Protein AF-A0A094EQ04-F1 (afdb_monomer_lite)

Sequence (114 aa):
RHQSPIIPVRCGPEAETFYVHRDILTKSEFFKNALNGRFREADEQAVDLPEEDAALFSFVVAYLYEEKFSPIKPAADALVVEPPKGKGREGEEDNEESESGSGSEIGNSSSDDS

pLDDT: mean 76.17, std 18.35, range [35.88, 95.94]

Radius of gyration: 26.03 Å; chains: 1; bounding box: 58×51×67 Å

Structure (mmCIF, N/CA/C/O backbone):
data_AF-A0A094EQ04-F1
#
_entry.id   AF-A0A094EQ04-F1
#
loop_
_atom_site.group_PDB
_atom_site.id
_atom_site.type_symbol
_atom_site.label_atom_id
_atom_site.label_alt_id
_atom_site.label_comp_id
_atom_site.label_asym_id
_atom_site.label_entity_id
_atom_site.label_seq_id
_atom_site.pdbx_PDB_ins_code
_atom_site.Cartn_x
_atom_site.Cartn_y
_atom_site.Cartn_z
_atom_site.occupancy
_atom_site.B_iso_or_equiv
_atom_site.auth_seq_id
_atom_site.auth_comp_id
_atom_site.auth_asym_id
_atom_site.auth_atom_id
_atom_site.pdbx_PDB_model_num
ATOM 1 N N . ARG A 1 1 ? -4.685 -18.679 1.207 1.00 63.25 1 ARG A N 1
ATOM 2 C CA . ARG A 1 1 ? -5.759 -17.741 0.795 1.00 63.25 1 ARG A CA 1
ATOM 3 C C . ARG A 1 1 ? -5.913 -16.723 1.912 1.00 63.25 1 ARG A C 1
ATOM 5 O O . ARG A 1 1 ? -6.196 -17.143 3.024 1.00 63.25 1 ARG A O 1
ATOM 12 N N . HIS A 1 2 ? -5.667 -15.445 1.649 1.00 76.00 2 HIS A N 1
ATOM 13 C CA . HIS A 1 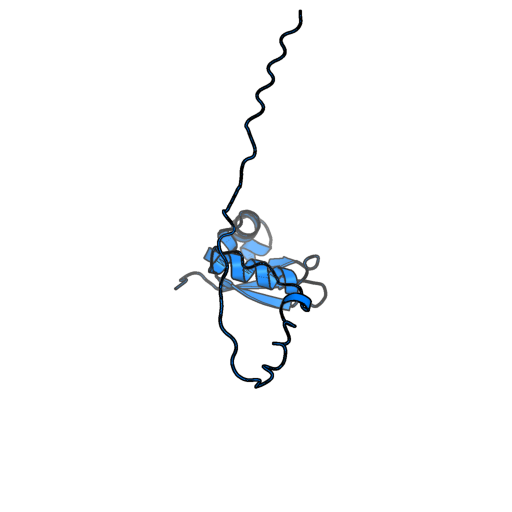2 ? -5.820 -14.399 2.664 1.00 76.00 2 HIS A CA 1
ATOM 14 C C . HIS A 1 2 ? -7.307 -14.063 2.837 1.00 76.00 2 HIS A C 1
ATOM 16 O O . HIS A 1 2 ? -8.079 -14.169 1.881 1.00 76.00 2 HIS A O 1
ATOM 22 N N . GLN A 1 3 ? -7.718 -13.754 4.066 1.00 80.31 3 GLN A N 1
ATOM 23 C CA . GLN A 1 3 ? -9.100 -13.391 4.416 1.00 80.31 3 GLN A CA 1
ATOM 24 C C . GLN A 1 3 ? -9.205 -11.950 4.945 1.00 80.31 3 GLN A C 1
ATOM 26 O O . GLN A 1 3 ? -10.268 -11.538 5.398 1.00 80.31 3 GLN A O 1
ATOM 31 N N . SER A 1 4 ? -8.120 -11.179 4.865 1.00 89.94 4 SER A N 1
ATOM 32 C CA . SER A 1 4 ? -8.075 -9.771 5.259 1.00 89.94 4 SER A CA 1
ATOM 33 C C . SER A 1 4 ? -8.678 -8.842 4.205 1.00 89.94 4 SER A C 1
ATOM 35 O O . SER A 1 4 ? -8.677 -9.177 3.017 1.00 89.94 4 SER A O 1
ATOM 37 N N . PRO A 1 5 ? -9.125 -7.640 4.613 1.00 92.00 5 PRO A N 1
ATOM 38 C CA . PRO A 1 5 ? -9.449 -6.576 3.672 1.00 92.00 5 PRO A CA 1
ATOM 39 C C . PRO A 1 5 ? -8.219 -6.198 2.839 1.00 92.00 5 PRO A C 1
ATOM 41 O O . PRO A 1 5 ? -7.078 -6.313 3.292 1.00 92.00 5 PRO A O 1
ATOM 44 N N . ILE A 1 6 ? -8.467 -5.754 1.611 1.00 93.88 6 ILE A N 1
ATOM 45 C CA . ILE A 1 6 ? -7.436 -5.247 0.708 1.00 93.88 6 ILE A CA 1
ATOM 46 C C . ILE A 1 6 ? -7.231 -3.763 1.007 1.00 93.88 6 ILE A C 1
ATOM 48 O O . ILE A 1 6 ? -8.191 -2.998 1.025 1.00 93.88 6 ILE A O 1
ATOM 52 N N . ILE A 1 7 ? -5.978 -3.382 1.226 1.00 94.69 7 ILE A N 1
ATOM 53 C CA . ILE A 1 7 ? -5.529 -2.025 1.512 1.00 94.69 7 ILE A CA 1
ATOM 54 C C . ILE A 1 7 ? -4.833 -1.482 0.257 1.00 94.69 7 ILE A C 1
ATOM 56 O O . ILE A 1 7 ? -3.917 -2.142 -0.250 1.00 94.69 7 ILE A O 1
ATOM 60 N N . PRO A 1 8 ? -5.249 -0.318 -0.269 1.00 95.69 8 PRO A N 1
ATOM 61 C CA . PRO A 1 8 ? -4.520 0.377 -1.316 1.00 95.69 8 PRO A CA 1
ATOM 62 C C . PRO A 1 8 ? -3.264 1.045 -0.741 1.00 95.69 8 PRO A C 1
ATOM 64 O O . PRO A 1 8 ? -3.328 1.785 0.243 1.00 95.69 8 PRO A O 1
ATOM 67 N N . VAL A 1 9 ? -2.126 0.801 -1.385 1.00 95.19 9 VAL A N 1
ATOM 68 C CA . VAL A 1 9 ? -0.845 1.455 -1.096 1.00 95.19 9 VAL A CA 1
ATOM 69 C C . VAL A 1 9 ? -0.420 2.237 -2.333 1.00 95.19 9 VAL A C 1
ATOM 71 O O . VAL A 1 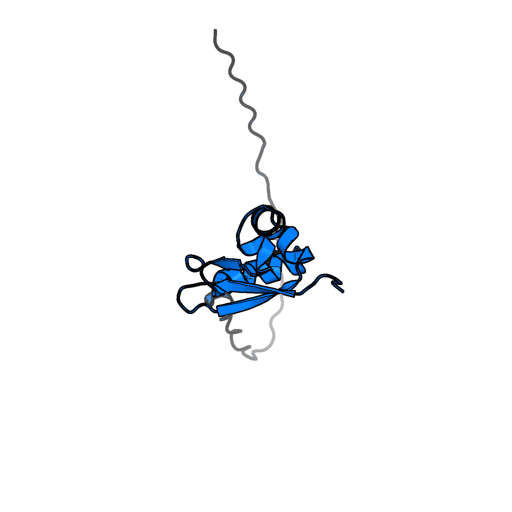9 ? -0.254 1.640 -3.392 1.00 95.19 9 VAL A O 1
ATOM 74 N N . ARG A 1 10 ? -0.289 3.559 -2.223 1.00 95.69 10 ARG A N 1
ATOM 75 C CA . ARG A 1 10 ? 0.120 4.445 -3.323 1.00 95.69 10 ARG A CA 1
ATOM 76 C C . ARG A 1 10 ? 1.617 4.716 -3.214 1.00 95.69 10 ARG A C 1
ATOM 78 O O . ARG A 1 10 ? 2.041 5.284 -2.213 1.00 95.69 10 ARG A O 1
ATOM 85 N N . CYS A 1 11 ? 2.401 4.318 -4.210 1.00 95.94 11 CYS A N 1
ATOM 86 C CA . CYS A 1 11 ? 3.861 4.430 -4.193 1.00 95.94 11 CYS A CA 1
ATOM 87 C C . CYS A 1 11 ? 4.390 5.360 -5.285 1.00 95.94 11 CYS A C 1
ATOM 89 O O . CYS A 1 11 ? 3.898 5.367 -6.416 1.00 95.94 11 CYS A O 1
ATOM 91 N N . GLY A 1 12 ? 5.440 6.099 -4.939 1.00 91.88 12 GLY A N 1
ATOM 92 C CA . GLY A 1 12 ? 6.204 6.935 -5.852 1.00 91.88 12 GLY A CA 1
ATOM 93 C C . GLY A 1 12 ? 5.510 8.228 -6.278 1.00 91.88 12 GLY A C 1
ATOM 94 O O . GLY A 1 12 ? 4.354 8.486 -5.927 1.00 91.88 12 GLY A O 1
ATOM 95 N N . PRO A 1 13 ? 6.210 9.056 -7.075 1.00 88.06 13 PRO A N 1
ATOM 96 C CA . PRO A 1 13 ? 5.692 10.339 -7.547 1.00 88.06 13 PRO A CA 1
ATOM 97 C C . PRO A 1 13 ? 4.495 10.186 -8.497 1.00 88.06 13 PRO A C 1
ATOM 99 O O . PRO A 1 13 ? 3.662 11.085 -8.580 1.00 88.06 13 PRO A O 1
ATOM 102 N N . GLU A 1 14 ? 4.390 9.050 -9.192 1.00 88.88 14 GLU A N 1
ATOM 103 C CA . GLU A 1 14 ? 3.260 8.724 -10.075 1.00 88.88 14 GLU A CA 1
ATOM 104 C C . GLU A 1 14 ? 2.060 8.123 -9.319 1.00 88.88 14 GLU A C 1
ATOM 106 O O . GLU A 1 14 ? 1.008 7.900 -9.918 1.00 88.88 14 GLU A O 1
ATOM 111 N N . ALA A 1 15 ? 2.191 7.903 -8.003 1.00 88.81 15 ALA A N 1
ATOM 112 C CA . ALA A 1 15 ? 1.167 7.331 -7.129 1.00 88.81 15 ALA A CA 1
ATOM 113 C C . ALA A 1 15 ? 0.599 5.993 -7.643 1.00 88.81 15 ALA A C 1
ATOM 115 O O . ALA A 1 15 ? -0.617 5.759 -7.628 1.00 88.81 15 ALA A O 1
ATOM 116 N N . GLU A 1 16 ? 1.483 5.091 -8.080 1.00 94.31 16 GLU A N 1
ATOM 117 C CA . GLU A 1 16 ? 1.088 3.754 -8.516 1.00 94.31 16 GLU A CA 1
ATOM 118 C C . GLU A 1 16 ? 0.435 3.002 -7.350 1.00 94.31 16 GLU A C 1
ATOM 120 O O . GLU A 1 16 ? 0.965 2.961 -6.239 1.00 94.31 16 GLU A O 1
ATOM 125 N N . THR A 1 17 ? -0.756 2.445 -7.580 1.00 94.69 17 THR A N 1
ATOM 126 C CA . THR A 1 17 ? -1.570 1.858 -6.509 1.00 94.69 17 THR A CA 1
ATOM 127 C C . THR A 1 17 ? -1.457 0.339 -6.483 1.00 94.69 17 THR A C 1
ATOM 129 O O . THR A 1 17 ? -1.901 -0.350 -7.401 1.00 94.69 17 THR A O 1
ATOM 132 N N . PHE A 1 18 ? -0.962 -0.187 -5.367 1.00 94.69 18 PHE A N 1
ATOM 133 C CA . PHE A 1 18 ? -0.866 -1.609 -5.075 1.00 94.69 18 PHE A CA 1
ATOM 134 C C . PHE A 1 18 ? -2.001 -2.040 -4.149 1.00 94.69 18 PHE A C 1
ATOM 136 O O . PHE A 1 18 ? -2.191 -1.489 -3.067 1.00 94.69 18 PHE A O 1
ATOM 143 N N . TYR A 1 19 ? -2.744 -3.065 -4.556 1.00 95.00 19 TYR A N 1
ATOM 144 C CA . TYR A 1 19 ? -3.841 -3.632 -3.775 1.00 95.00 19 TYR A CA 1
ATOM 145 C C . TYR A 1 19 ? -3.353 -4.860 -3.007 1.00 95.00 19 TYR A C 1
ATOM 147 O O . TYR A 1 19 ? -3.215 -5.947 -3.572 1.00 95.00 19 TYR A O 1
ATOM 155 N N . VAL A 1 20 ? -3.080 -4.697 -1.711 1.00 93.75 20 VAL A N 1
ATOM 156 C CA . VAL A 1 20 ? -2.436 -5.734 -0.890 1.00 93.75 20 VAL A CA 1
ATOM 157 C C . VAL A 1 20 ? -3.327 -6.125 0.285 1.00 93.75 20 VAL A C 1
ATOM 159 O O . VAL A 1 20 ? -3.979 -5.284 0.891 1.00 93.75 20 VAL A O 1
ATOM 162 N N . HIS A 1 21 ? -3.371 -7.411 0.634 1.00 94.62 21 HIS A N 1
ATOM 163 C CA . HIS A 1 21 ? -4.121 -7.866 1.805 1.00 94.62 21 HIS A CA 1
ATOM 164 C C . HIS A 1 21 ? -3.522 -7.291 3.093 1.00 94.62 21 HIS A C 1
ATOM 166 O O . HIS A 1 21 ? -2.309 -7.358 3.304 1.00 94.62 21 HIS A O 1
ATOM 172 N N . ARG A 1 22 ? -4.374 -6.789 3.992 1.00 92.12 22 ARG A N 1
ATOM 173 C CA . ARG A 1 22 ? -3.948 -6.187 5.260 1.00 92.12 22 ARG A CA 1
ATOM 174 C C . ARG A 1 22 ? -3.033 -7.107 6.065 1.00 92.12 22 ARG A C 1
ATOM 176 O O . ARG A 1 22 ? -2.008 -6.639 6.542 1.00 92.12 22 ARG A O 1
ATOM 183 N N . ASP A 1 23 ? -3.344 -8.402 6.162 1.00 92.56 23 ASP A N 1
ATOM 184 C CA . ASP A 1 23 ? -2.525 -9.327 6.964 1.00 92.56 23 ASP A CA 1
ATOM 185 C C . ASP A 1 23 ? -1.102 -9.468 6.408 1.00 92.56 23 ASP A C 1
ATOM 187 O O . ASP A 1 23 ? -0.155 -9.657 7.168 1.00 92.56 23 ASP A O 1
ATOM 191 N N . ILE A 1 24 ? -0.946 -9.342 5.085 1.00 92.81 24 ILE A N 1
ATOM 192 C CA . ILE A 1 24 ? 0.351 -9.385 4.406 1.00 92.81 24 ILE A CA 1
ATOM 193 C C . ILE A 1 24 ? 1.157 -8.129 4.707 1.00 92.81 24 ILE A C 1
ATOM 195 O O . ILE A 1 24 ? 2.321 -8.236 5.081 1.00 92.81 24 ILE A O 1
ATOM 199 N N . LEU A 1 25 ? 0.532 -6.952 4.626 1.00 91.94 25 LEU A N 1
ATOM 200 C CA . LEU A 1 25 ? 1.190 -5.698 4.995 1.00 91.94 25 LEU A CA 1
ATOM 201 C C . LEU A 1 25 ? 1.603 -5.703 6.471 1.00 91.94 25 LEU A C 1
ATOM 203 O O . LEU A 1 25 ? 2.734 -5.349 6.791 1.00 91.94 25 LEU A O 1
ATOM 207 N N . THR A 1 26 ? 0.737 -6.184 7.370 1.00 91.56 26 THR A N 1
ATOM 208 C CA . THR A 1 26 ? 1.016 -6.214 8.816 1.00 91.56 26 THR A CA 1
ATOM 209 C C . THR A 1 26 ? 2.138 -7.168 9.232 1.00 91.56 26 THR A C 1
ATOM 211 O O . THR A 1 26 ? 2.539 -7.135 10.393 1.00 91.56 26 THR A O 1
ATOM 214 N N . LYS A 1 27 ? 2.672 -7.994 8.317 1.00 90.56 27 LYS A N 1
ATOM 215 C CA . LYS A 1 27 ? 3.923 -8.733 8.560 1.00 90.56 27 LYS A CA 1
ATOM 216 C C . LYS A 1 27 ? 5.116 -7.791 8.748 1.00 90.56 27 LYS A C 1
ATOM 218 O O . LYS A 1 27 ? 6.078 -8.153 9.415 1.00 90.56 27 LYS A O 1
ATOM 223 N N . SER A 1 28 ? 5.052 -6.591 8.172 1.00 90.88 28 SER A N 1
ATOM 224 C CA . SER A 1 28 ? 5.989 -5.510 8.455 1.00 90.88 28 SER A CA 1
ATOM 225 C C . SER A 1 28 ? 5.475 -4.662 9.615 1.00 90.88 28 SER A C 1
ATOM 227 O O . SER A 1 28 ? 4.332 -4.196 9.612 1.00 90.88 28 SER A O 1
ATOM 229 N N . GLU A 1 29 ? 6.345 -4.405 10.591 1.00 90.94 29 GLU A N 1
ATOM 230 C CA . GLU A 1 29 ? 6.017 -3.552 11.738 1.00 90.94 29 GLU A CA 1
ATOM 231 C C . GLU A 1 29 ? 5.669 -2.115 11.310 1.00 90.94 29 GLU A C 1
ATOM 233 O O . GLU A 1 29 ? 4.843 -1.471 11.955 1.00 90.94 29 GLU A O 1
ATOM 238 N N . PHE A 1 30 ? 6.211 -1.630 10.185 1.00 91.12 30 PHE A N 1
ATOM 239 C CA . PHE A 1 30 ? 5.873 -0.311 9.640 1.00 91.12 30 PHE A CA 1
ATOM 240 C C . PHE A 1 30 ? 4.378 -0.205 9.310 1.00 91.12 30 PHE A C 1
ATOM 242 O O . PHE A 1 30 ? 3.665 0.616 9.888 1.00 91.12 30 PHE A O 1
ATOM 249 N N . PHE A 1 31 ? 3.872 -1.087 8.442 1.00 92.44 31 PHE A N 1
ATOM 250 C CA . PHE A 1 31 ? 2.463 -1.061 8.041 1.00 92.44 31 PHE A CA 1
ATOM 251 C C . PHE A 1 31 ? 1.535 -1.467 9.179 1.00 92.44 31 PHE A C 1
ATOM 253 O O . PHE A 1 31 ? 0.419 -0.967 9.275 1.00 92.44 31 PHE A O 1
ATOM 260 N N . LYS A 1 32 ? 1.987 -2.345 10.077 1.00 91.88 32 LYS A N 1
ATOM 261 C CA . LYS A 1 32 ? 1.232 -2.697 11.280 1.00 91.88 32 LYS A CA 1
ATOM 262 C C . LYS A 1 32 ? 1.010 -1.489 12.185 1.00 91.88 32 LYS A C 1
ATOM 264 O O . LYS A 1 32 ? -0.101 -1.325 12.681 1.00 91.88 32 LYS A O 1
ATOM 269 N N . ASN A 1 33 ? 2.020 -0.641 12.364 1.00 91.06 33 ASN A N 1
ATOM 270 C CA . ASN A 1 33 ? 1.899 0.587 13.147 1.00 91.06 33 ASN A CA 1
ATOM 271 C C . ASN A 1 33 ? 1.110 1.672 12.405 1.00 91.06 33 ASN A C 1
ATOM 273 O O . ASN A 1 33 ? 0.335 2.382 13.040 1.00 91.06 33 ASN A O 1
ATOM 277 N N . ALA A 1 34 ? 1.249 1.770 11.080 1.00 89.94 34 ALA A N 1
ATOM 278 C CA . ALA A 1 34 ? 0.472 2.705 10.267 1.00 89.94 34 ALA A CA 1
ATOM 279 C C . ALA A 1 34 ? -1.030 2.364 10.272 1.00 89.94 34 ALA A C 1
ATOM 281 O O . ALA A 1 34 ? -1.856 3.239 10.499 1.00 89.94 34 ALA A O 1
ATOM 282 N N . LEU A 1 35 ? -1.388 1.084 10.103 1.00 89.56 35 LEU A N 1
ATOM 283 C CA . LEU A 1 35 ? -2.778 0.630 9.952 1.00 89.56 35 LEU A CA 1
ATOM 284 C C . LEU A 1 35 ? -3.510 0.352 11.275 1.00 89.56 35 LEU A C 1
ATOM 286 O O . LEU A 1 35 ? -4.735 0.255 11.269 1.00 89.56 35 LEU A O 1
ATOM 290 N N . ASN A 1 36 ? -2.789 0.177 12.389 1.00 87.69 36 ASN A N 1
ATOM 291 C CA . ASN A 1 36 ? -3.376 -0.030 13.727 1.00 87.69 36 ASN A CA 1
ATOM 292 C C . ASN A 1 36 ? -3.100 1.121 14.700 1.00 87.69 36 ASN A C 1
ATOM 294 O O . ASN A 1 36 ? -3.483 1.048 15.869 1.00 87.69 36 ASN A O 1
ATOM 298 N N . GLY A 1 37 ? -2.357 2.130 14.255 1.00 83.38 37 GLY A N 1
ATOM 299 C CA . GLY A 1 37 ? -1.972 3.265 15.075 1.00 83.38 37 GLY A CA 1
ATOM 300 C C . GLY A 1 37 ? -3.083 4.299 15.207 1.00 83.38 37 GLY A C 1
ATOM 301 O O . GLY A 1 37 ? -4.266 4.024 15.045 1.00 83.38 37 GLY A O 1
ATOM 302 N N . ARG A 1 38 ? -2.667 5.528 15.508 1.00 81.31 38 ARG A N 1
ATOM 303 C CA . ARG A 1 38 ? -3.534 6.718 15.545 1.00 81.31 38 ARG A CA 1
ATOM 304 C C . ARG A 1 38 ? -3.234 7.667 14.382 1.00 81.31 38 ARG A C 1
ATOM 306 O O . ARG A 1 38 ? -3.399 8.876 14.515 1.00 81.31 38 ARG A O 1
ATOM 313 N N . PHE A 1 39 ? -2.686 7.122 13.301 1.00 84.38 39 PHE A N 1
ATOM 314 C CA . PHE A 1 39 ? -2.356 7.873 12.097 1.00 84.38 39 PHE A CA 1
ATOM 315 C C . PHE A 1 39 ? -3.540 7.867 11.132 1.00 84.38 39 PHE A C 1
ATOM 317 O O . PHE A 1 39 ? -4.444 7.041 11.260 1.00 84.38 39 PHE A O 1
ATOM 324 N N . ARG A 1 40 ? -3.527 8.785 10.162 1.00 84.75 40 ARG A N 1
ATOM 325 C CA . ARG A 1 40 ? -4.622 8.947 9.197 1.00 84.75 40 ARG A CA 1
ATOM 326 C C . ARG A 1 40 ? -4.855 7.665 8.392 1.00 84.75 40 ARG A C 1
ATOM 328 O O . ARG A 1 40 ? -5.986 7.318 8.086 1.00 84.75 40 ARG A O 1
ATOM 335 N N . GLU A 1 41 ? -3.787 6.925 8.138 1.00 87.56 41 GLU A N 1
ATOM 336 C CA . GLU A 1 41 ? -3.755 5.652 7.428 1.00 87.56 41 GLU A CA 1
ATOM 337 C C . GLU A 1 41 ? -4.561 4.557 8.148 1.00 87.56 41 GLU A C 1
ATOM 339 O O . GLU A 1 41 ? -5.132 3.681 7.496 1.00 87.56 41 GLU A O 1
ATOM 344 N N . ALA A 1 42 ? -4.653 4.610 9.483 1.00 84.56 42 ALA A N 1
ATOM 345 C CA . ALA A 1 42 ? -5.473 3.686 10.263 1.00 84.56 42 ALA A CA 1
ATOM 346 C C . ALA A 1 42 ? -6.972 3.956 10.062 1.00 84.56 42 ALA A C 1
ATOM 348 O O . ALA A 1 42 ? -7.751 3.010 9.957 1.00 84.56 42 ALA A O 1
ATOM 349 N N . ASP A 1 43 ? -7.374 5.221 9.946 1.00 87.50 43 ASP A N 1
ATOM 350 C CA . ASP A 1 43 ? -8.772 5.593 9.710 1.00 87.50 43 ASP A CA 1
ATOM 351 C C . ASP A 1 43 ? -9.165 5.409 8.235 1.00 87.50 43 ASP A C 1
ATOM 353 O O . ASP A 1 43 ? -10.229 4.872 7.928 1.00 87.50 43 ASP A O 1
ATOM 357 N N . GLU A 1 44 ? -8.292 5.816 7.310 1.00 89.38 44 GLU A N 1
ATOM 358 C CA . GLU A 1 44 ? -8.524 5.740 5.863 1.00 89.38 44 GLU A CA 1
ATOM 359 C C . GLU A 1 44 ? -8.354 4.323 5.304 1.00 89.38 44 GLU A C 1
ATOM 361 O O . GLU A 1 44 ? -8.829 4.043 4.203 1.00 89.38 44 GLU A O 1
ATOM 366 N N . GLN A 1 45 ? -7.692 3.426 6.048 1.00 90.69 45 GLN A N 1
ATOM 367 C CA . GLN A 1 45 ? -7.317 2.087 5.582 1.00 90.69 45 GLN A CA 1
ATOM 368 C C . GLN A 1 45 ? -6.618 2.148 4.211 1.00 90.69 45 GLN A C 1
ATOM 370 O O . GLN A 1 45 ? -6.886 1.336 3.329 1.00 90.69 45 GLN A O 1
ATOM 375 N N . ALA A 1 46 ? -5.732 3.131 4.040 1.00 91.88 46 ALA A N 1
ATOM 376 C CA . ALA A 1 46 ? -4.951 3.402 2.837 1.00 91.88 46 ALA A CA 1
ATOM 377 C C . ALA A 1 46 ? -3.578 3.951 3.245 1.00 91.88 46 ALA A C 1
ATOM 379 O O . ALA A 1 46 ? -3.472 4.611 4.277 1.00 91.88 46 ALA A O 1
ATOM 380 N N . VAL A 1 47 ? -2.532 3.678 2.461 1.00 93.25 47 VAL A N 1
ATOM 381 C CA . VAL A 1 47 ? -1.162 4.119 2.778 1.00 93.25 47 VAL A CA 1
ATOM 382 C C . VAL A 1 47 ? -0.550 4.875 1.603 1.00 93.25 47 VAL A C 1
ATOM 384 O O . VAL A 1 47 ? -0.619 4.413 0.466 1.00 93.25 47 VAL A O 1
ATOM 387 N N . ASP A 1 48 ? 0.073 6.014 1.895 1.00 93.81 48 ASP A N 1
ATOM 388 C CA . ASP A 1 48 ? 0.796 6.849 0.936 1.00 93.81 48 ASP A CA 1
ATOM 389 C C . ASP A 1 48 ? 2.302 6.767 1.161 1.00 93.81 48 ASP A C 1
ATOM 391 O O . ASP A 1 48 ? 2.790 7.100 2.237 1.00 93.81 48 ASP A O 1
ATOM 395 N N . LEU A 1 49 ? 3.038 6.372 0.126 1.00 93.31 49 LEU A N 1
ATOM 396 C CA . LEU A 1 49 ? 4.495 6.268 0.105 1.00 93.31 49 LEU A CA 1
ATOM 397 C C . LEU A 1 49 ? 5.064 7.016 -1.114 1.00 93.31 49 LEU A C 1
ATOM 399 O O . LEU A 1 49 ? 5.602 6.389 -2.028 1.00 93.31 49 LEU A O 1
ATOM 403 N N . PRO A 1 50 ? 4.940 8.356 -1.170 1.00 92.69 50 PRO A N 1
ATOM 404 C CA . PRO A 1 50 ? 5.362 9.140 -2.334 1.00 92.69 50 PRO A CA 1
ATOM 405 C C . PRO A 1 50 ? 6.882 9.131 -2.564 1.00 92.69 50 PRO A C 1
ATOM 407 O O . PRO A 1 50 ? 7.333 9.402 -3.674 1.00 92.69 50 PRO A O 1
ATOM 410 N N . GLU A 1 51 ? 7.665 8.838 -1.525 1.00 92.44 51 GLU A N 1
ATOM 411 C CA . GLU A 1 51 ? 9.134 8.807 -1.566 1.00 92.44 51 GLU A CA 1
ATOM 412 C C . GLU A 1 51 ? 9.693 7.460 -2.051 1.00 92.44 51 GLU A C 1
ATOM 414 O O . GLU A 1 51 ? 10.853 7.384 -2.450 1.00 92.44 51 GLU A O 1
ATOM 419 N N . GLU A 1 52 ? 8.874 6.406 -2.034 1.00 93.25 52 GLU A N 1
ATOM 420 C CA . GLU A 1 52 ? 9.300 5.047 -2.365 1.00 93.25 52 GLU A CA 1
ATOM 421 C C . GLU A 1 52 ? 9.175 4.756 -3.861 1.00 93.25 52 GLU A C 1
ATOM 423 O O . GLU A 1 52 ? 8.246 5.205 -4.529 1.00 93.25 52 GLU A O 1
ATOM 428 N N . ASP A 1 53 ? 10.083 3.941 -4.392 1.00 92.75 53 ASP A N 1
ATOM 429 C CA . ASP A 1 53 ? 10.034 3.500 -5.785 1.00 92.75 53 ASP A CA 1
ATOM 430 C C . ASP A 1 53 ? 8.995 2.379 -5.972 1.00 92.75 53 ASP A C 1
ATOM 432 O O . ASP A 1 53 ? 9.012 1.362 -5.271 1.00 92.75 53 ASP A O 1
ATOM 436 N N . ALA A 1 54 ? 8.083 2.549 -6.933 1.00 91.81 54 ALA A N 1
ATOM 437 C CA . ALA A 1 54 ? 6.997 1.600 -7.175 1.00 91.81 54 ALA A CA 1
ATOM 438 C C . ALA A 1 54 ? 7.498 0.237 -7.686 1.00 91.81 54 ALA A C 1
ATOM 440 O O . ALA A 1 54 ? 6.984 -0.810 -7.273 1.00 91.81 54 ALA A O 1
ATOM 441 N N . ALA A 1 55 ? 8.546 0.222 -8.518 1.00 89.69 55 ALA A N 1
ATOM 442 C CA . ALA A 1 55 ? 9.141 -1.021 -8.989 1.00 89.69 55 ALA A CA 1
ATOM 443 C C . ALA A 1 55 ? 9.770 -1.780 -7.818 1.00 89.69 55 ALA A C 1
ATOM 445 O O . ALA A 1 55 ? 9.520 -2.977 -7.677 1.00 89.69 55 ALA A O 1
ATOM 446 N N . LEU A 1 56 ? 10.495 -1.099 -6.928 1.00 90.62 56 LEU A N 1
ATOM 447 C CA . LEU A 1 56 ? 11.050 -1.708 -5.720 1.00 90.62 56 LEU A CA 1
ATOM 448 C C . LEU A 1 56 ? 9.949 -2.225 -4.785 1.00 90.62 56 LEU A C 1
ATOM 450 O O . LEU A 1 56 ? 10.036 -3.352 -4.289 1.00 90.62 56 LEU A O 1
ATOM 454 N N . PHE A 1 57 ? 8.887 -1.443 -4.586 1.00 92.44 57 PHE A N 1
ATOM 455 C CA . PHE A 1 57 ? 7.771 -1.838 -3.733 1.00 92.44 57 PHE A CA 1
ATOM 456 C C . PHE A 1 57 ? 7.067 -3.103 -4.241 1.00 92.44 57 PHE A C 1
ATOM 458 O O . PHE A 1 57 ? 6.691 -3.959 -3.437 1.00 92.44 57 PHE A O 1
ATOM 465 N N . SER A 1 58 ? 6.969 -3.293 -5.560 1.00 90.56 58 SER A N 1
ATOM 466 C CA . SER A 1 58 ? 6.411 -4.523 -6.138 1.00 90.56 58 SER A CA 1
ATOM 467 C C . SER A 1 58 ? 7.148 -5.788 -5.662 1.00 90.56 58 SER A C 1
ATOM 469 O O . SER A 1 58 ? 6.509 -6.788 -5.316 1.00 90.56 58 SER A O 1
ATOM 471 N N . PHE A 1 59 ? 8.480 -5.727 -5.530 1.00 90.06 59 PHE A N 1
ATOM 472 C CA . PHE A 1 59 ? 9.290 -6.827 -4.997 1.00 90.06 59 PHE A CA 1
ATOM 473 C C . PHE A 1 59 ? 9.062 -7.038 -3.507 1.00 90.06 59 PHE A C 1
ATOM 475 O O . PHE A 1 59 ? 8.988 -8.181 -3.056 1.00 90.06 59 PHE A O 1
ATOM 482 N N . VAL A 1 60 ? 8.916 -5.955 -2.741 1.00 90.56 60 VAL A N 1
ATOM 483 C CA . VAL A 1 60 ? 8.588 -6.037 -1.313 1.00 90.56 60 VAL A CA 1
ATOM 484 C C . VAL A 1 60 ? 7.250 -6.747 -1.127 1.00 90.56 60 VAL A C 1
ATOM 486 O O . VAL A 1 60 ? 7.150 -7.663 -0.314 1.00 90.56 60 VAL A O 1
ATOM 489 N N . VAL A 1 61 ? 6.231 -6.390 -1.911 1.00 91.00 61 VAL A N 1
ATOM 490 C CA . VAL A 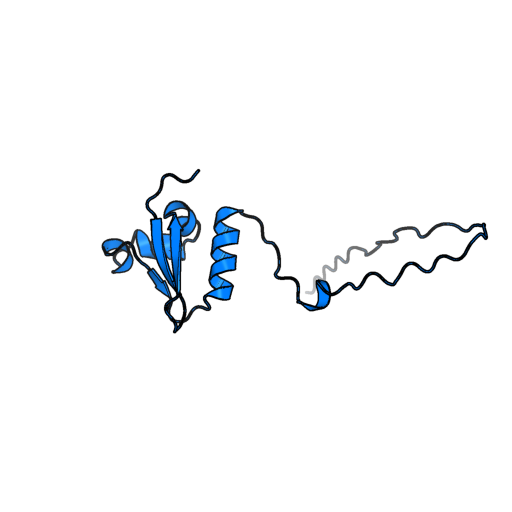1 61 ? 4.921 -7.050 -1.858 1.00 91.00 61 VAL A CA 1
ATOM 491 C C . VAL A 1 61 ? 5.051 -8.535 -2.193 1.00 91.00 61 VAL A C 1
ATOM 493 O O . VAL A 1 61 ? 4.575 -9.363 -1.415 1.00 91.00 61 VAL A O 1
ATOM 496 N N . ALA A 1 62 ? 5.727 -8.889 -3.290 1.00 89.31 62 ALA A N 1
ATOM 497 C CA . ALA A 1 62 ? 5.960 -10.287 -3.662 1.00 89.31 62 ALA A CA 1
ATOM 498 C C . ALA A 1 62 ? 6.666 -11.068 -2.538 1.00 89.31 62 ALA A C 1
ATOM 500 O O . ALA A 1 62 ? 6.212 -12.144 -2.146 1.00 89.31 62 ALA A O 1
ATOM 501 N N . TYR A 1 63 ? 7.703 -10.478 -1.938 1.00 89.62 63 TYR A N 1
ATOM 502 C CA . TYR A 1 63 ? 8.414 -11.051 -0.798 1.00 89.62 63 TYR A CA 1
ATOM 503 C C . TYR A 1 63 ? 7.495 -11.281 0.412 1.00 89.62 63 TYR A C 1
ATOM 505 O O . TYR A 1 63 ? 7.551 -12.342 1.032 1.00 89.62 63 TYR A O 1
ATOM 513 N N . LEU A 1 64 ? 6.606 -10.338 0.737 1.00 89.44 64 LEU A N 1
ATOM 514 C CA . LEU A 1 64 ? 5.671 -10.483 1.859 1.00 89.44 64 LEU A CA 1
ATOM 515 C C . LEU A 1 64 ? 4.636 -11.604 1.634 1.00 89.44 64 LEU A C 1
ATOM 517 O O . LEU A 1 64 ? 4.170 -12.210 2.608 1.00 89.44 64 LEU A O 1
ATOM 521 N N . TYR A 1 65 ? 4.278 -11.901 0.380 1.00 89.81 65 TYR A N 1
ATOM 522 C CA . TYR A 1 65 ? 3.403 -13.029 0.036 1.00 89.81 65 TYR A CA 1
ATOM 523 C C . TYR A 1 65 ? 4.134 -14.373 0.041 1.00 89.81 65 TYR A C 1
ATOM 525 O O . TYR A 1 65 ? 3.603 -15.341 0.585 1.00 89.81 65 TYR A O 1
ATOM 533 N N . GLU A 1 66 ? 5.315 -14.446 -0.574 1.00 86.44 66 GLU A N 1
ATOM 534 C CA . GLU A 1 66 ? 6.029 -15.708 -0.801 1.00 86.44 66 GLU A CA 1
ATOM 535 C C . GLU A 1 66 ? 6.944 -16.118 0.359 1.00 86.44 66 GLU A C 1
ATOM 537 O O . GLU A 1 66 ? 7.307 -17.290 0.455 1.00 86.44 66 GLU A O 1
ATOM 542 N N . GLU A 1 67 ? 7.336 -15.166 1.217 1.00 77.62 67 GLU A N 1
ATOM 543 C CA . GLU A 1 67 ? 8.362 -15.319 2.268 1.00 77.62 67 GLU A CA 1
ATOM 544 C C . GLU A 1 67 ? 9.703 -15.849 1.733 1.00 77.62 67 GLU A C 1
ATOM 546 O O . GLU A 1 67 ? 10.536 -16.385 2.463 1.00 77.62 67 GLU A O 1
ATOM 551 N N . LYS A 1 68 ? 9.919 -15.699 0.426 1.00 72.75 68 LYS A N 1
ATOM 552 C CA . LYS A 1 68 ? 11.120 -16.109 -0.288 1.00 72.75 68 LYS A CA 1
ATOM 553 C C . LYS A 1 68 ? 11.639 -14.921 -1.064 1.00 72.75 68 LYS A C 1
ATOM 555 O O . LYS A 1 68 ? 10.900 -14.253 -1.782 1.00 72.75 68 LYS A O 1
ATOM 560 N N . PHE A 1 69 ? 12.929 -14.662 -0.913 1.00 73.62 69 PHE A N 1
ATOM 561 C CA . PHE A 1 69 ? 13.606 -13.621 -1.662 1.00 73.62 69 PHE A CA 1
ATOM 562 C C . PHE A 1 69 ? 14.187 -14.214 -2.946 1.00 73.62 69 PHE A C 1
ATOM 564 O O . PHE A 1 69 ? 15.071 -15.069 -2.891 1.0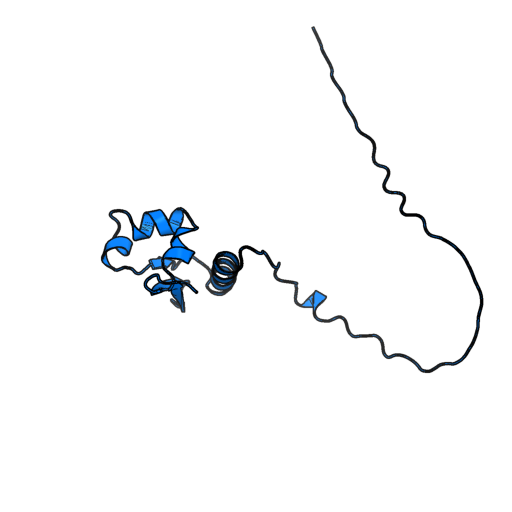0 73.62 69 PHE A O 1
ATOM 571 N N . SER A 1 70 ? 13.695 -13.747 -4.092 1.00 69.12 70 SER A N 1
ATOM 572 C CA . SER A 1 70 ? 14.324 -13.987 -5.390 1.00 69.12 70 SER A CA 1
ATOM 573 C C . SER A 1 70 ? 15.021 -12.698 -5.821 1.00 69.12 70 SER A C 1
ATOM 575 O O . SER A 1 70 ? 14.328 -11.731 -6.142 1.00 69.12 70 SER A O 1
ATOM 577 N N . PRO A 1 71 ? 16.365 -12.639 -5.803 1.00 69.31 71 PRO A N 1
ATOM 578 C CA . PRO A 1 71 ? 17.079 -11.439 -6.206 1.00 69.31 71 PRO A CA 1
ATOM 579 C C . PRO A 1 71 ? 16.746 -11.079 -7.651 1.00 69.31 71 PRO A C 1
ATOM 581 O O . PRO A 1 71 ? 16.652 -11.950 -8.521 1.00 69.31 71 PRO A O 1
ATOM 584 N N . ILE A 1 72 ? 16.604 -9.778 -7.899 1.00 68.38 72 ILE A N 1
ATOM 585 C CA . ILE A 1 72 ? 16.476 -9.238 -9.248 1.00 68.38 72 ILE A CA 1
ATOM 586 C C . ILE A 1 72 ? 17.783 -9.563 -9.964 1.00 68.38 72 ILE A C 1
ATOM 588 O O . ILE A 1 72 ? 18.830 -8.990 -9.660 1.00 68.38 72 ILE A O 1
ATOM 592 N N . LYS A 1 73 ? 17.737 -10.530 -10.880 1.00 72.62 73 LYS A N 1
ATOM 593 C CA . LYS A 1 73 ? 18.894 -10.845 -11.708 1.00 72.62 73 LYS A CA 1
ATOM 594 C C . LYS A 1 73 ? 19.126 -9.668 -12.654 1.00 72.62 73 LYS A C 1
ATOM 596 O O . LYS A 1 73 ? 18.168 -9.234 -13.302 1.00 72.62 73 LYS A O 1
ATOM 601 N N . PRO A 1 74 ? 20.355 -9.137 -12.747 1.00 73.81 74 PRO A N 1
ATOM 602 C CA . PRO A 1 74 ? 20.681 -8.139 -13.751 1.00 73.81 74 PRO A CA 1
ATOM 603 C C . PRO A 1 74 ? 20.290 -8.654 -15.137 1.00 73.81 74 PRO A C 1
ATOM 605 O O . PRO A 1 74 ? 20.430 -9.842 -15.419 1.00 73.81 74 PRO A O 1
ATOM 608 N N . ALA A 1 75 ? 19.856 -7.766 -16.032 1.00 63.66 75 ALA A N 1
ATOM 609 C CA . ALA A 1 75 ? 19.490 -8.151 -17.398 1.00 63.66 75 ALA A CA 1
ATOM 610 C C . ALA A 1 75 ? 20.610 -8.930 -18.125 1.00 63.66 75 ALA A C 1
ATOM 612 O O . ALA A 1 75 ? 20.323 -9.761 -18.981 1.00 63.66 75 ALA A O 1
ATOM 613 N N . ALA A 1 76 ? 21.872 -8.711 -17.741 1.00 66.12 76 ALA A N 1
ATOM 614 C CA . ALA A 1 76 ? 23.027 -9.461 -18.227 1.00 66.12 76 ALA A CA 1
ATOM 615 C C . ALA A 1 76 ? 22.939 -10.978 -17.956 1.00 66.12 76 ALA A C 1
ATOM 617 O O . ALA A 1 76 ? 23.304 -11.762 -18.827 1.00 66.12 76 ALA A O 1
ATOM 618 N N . ASP A 1 77 ? 22.387 -11.401 -16.815 1.00 63.38 77 ASP A N 1
ATOM 619 C CA . ASP A 1 77 ? 22.226 -12.823 -16.470 1.00 63.38 77 ASP A CA 1
ATOM 620 C C . ASP A 1 77 ? 21.112 -13.503 -17.284 1.00 63.38 77 ASP A C 1
ATOM 622 O O . ASP A 1 77 ? 21.092 -14.725 -17.416 1.00 63.38 77 ASP A O 1
ATOM 626 N N . ALA A 1 78 ? 20.170 -12.731 -17.837 1.00 61.69 78 ALA A N 1
ATOM 627 C CA . ALA A 1 78 ? 19.098 -13.248 -18.690 1.00 61.69 78 ALA A CA 1
ATOM 628 C C . ALA A 1 78 ? 19.534 -13.438 -20.156 1.00 61.69 78 ALA A C 1
ATOM 630 O O . ALA A 1 78 ? 18.832 -14.093 -20.924 1.00 61.69 78 ALA A O 1
ATOM 631 N N . LEU A 1 79 ? 20.689 -12.885 -20.550 1.00 59.38 79 LEU A N 1
ATOM 632 C CA . LEU A 1 79 ? 21.216 -12.915 -21.919 1.00 59.38 79 LEU A CA 1
ATOM 633 C C . LEU A 1 79 ? 22.235 -14.039 -22.151 1.00 59.38 79 LEU A C 1
ATOM 635 O O . LEU A 1 79 ? 23.111 -13.892 -23.005 1.00 59.38 79 LEU A O 1
ATOM 639 N N . VAL A 1 80 ? 22.137 -15.171 -21.443 1.00 60.84 80 VAL A N 1
ATOM 640 C CA . VAL A 1 80 ? 22.920 -16.364 -21.804 1.00 60.84 80 VAL A CA 1
ATOM 641 C C . VAL A 1 80 ? 22.429 -16.862 -23.166 1.00 60.84 80 VAL A C 1
ATOM 643 O O . VAL A 1 80 ? 21.521 -17.681 -23.274 1.00 60.84 80 VAL A O 1
ATOM 646 N N . VAL A 1 81 ? 23.012 -16.312 -24.229 1.00 59.03 81 VAL A N 1
ATOM 647 C CA . VAL A 1 81 ? 22.921 -16.836 -25.585 1.00 59.03 81 VAL A CA 1
ATOM 648 C C . VAL A 1 81 ? 23.576 -18.206 -25.525 1.00 59.03 81 VAL A C 1
ATOM 650 O O . VAL A 1 81 ? 24.795 -18.301 -25.382 1.00 59.03 81 VAL A O 1
ATOM 653 N N . GLU A 1 82 ? 22.772 -19.267 -25.585 1.00 58.03 82 GLU A N 1
ATOM 654 C CA . GLU A 1 82 ? 23.302 -20.608 -25.804 1.00 58.03 82 GLU A CA 1
ATOM 655 C C . GLU A 1 82 ? 24.206 -20.551 -27.047 1.00 58.03 82 GLU A C 1
ATOM 657 O O . GLU A 1 82 ? 23.734 -20.162 -28.125 1.00 58.03 82 GLU A O 1
ATOM 662 N N . PRO A 1 83 ? 25.510 -20.869 -26.939 1.00 59.59 83 PRO A N 1
ATOM 663 C CA . PRO A 1 83 ? 26.364 -20.890 -28.113 1.00 59.59 83 PRO A CA 1
ATOM 664 C C . PRO A 1 83 ? 25.798 -21.929 -29.093 1.00 59.59 83 PRO A C 1
ATOM 666 O O . PRO A 1 83 ? 25.420 -23.027 -28.668 1.00 59.59 83 PRO A O 1
ATOM 669 N N . PRO A 1 84 ? 25.701 -21.618 -30.401 1.00 48.69 84 PRO A N 1
ATOM 670 C CA . PRO A 1 84 ? 25.110 -22.530 -31.366 1.00 48.69 84 PRO A CA 1
ATOM 671 C C . PRO A 1 84 ? 25.876 -23.852 -31.351 1.00 48.69 84 PRO A C 1
ATOM 673 O O . PRO A 1 84 ? 27.079 -23.903 -31.611 1.00 48.69 84 PRO A O 1
ATOM 676 N N . LYS A 1 85 ? 25.156 -24.932 -31.036 1.00 50.91 85 LYS A N 1
ATOM 677 C CA . LYS A 1 85 ? 25.658 -26.305 -31.000 1.00 50.91 85 LYS A CA 1
ATOM 678 C C . LYS A 1 85 ? 26.087 -26.726 -32.409 1.00 50.91 85 LYS A C 1
ATOM 680 O O . LYS A 1 85 ? 25.291 -27.234 -33.198 1.00 50.91 85 LYS A O 1
ATOM 685 N N . GLY A 1 86 ? 27.350 -26.466 -32.740 1.00 53.38 86 GLY A N 1
ATOM 686 C CA . GLY A 1 86 ? 27.988 -26.908 -33.973 1.00 53.38 86 GLY A CA 1
ATOM 687 C C . GLY A 1 86 ? 28.041 -28.433 -34.022 1.00 53.38 86 GLY A C 1
ATOM 688 O O . GLY A 1 86 ? 28.692 -29.077 -33.205 1.00 53.38 86 GLY A O 1
ATOM 689 N N . LYS A 1 87 ? 27.327 -29.014 -34.984 1.00 57.31 87 LYS A N 1
ATOM 690 C CA . LYS A 1 87 ? 27.336 -30.442 -35.301 1.00 57.31 87 LYS A CA 1
ATOM 691 C C . LYS A 1 87 ? 28.681 -30.808 -35.947 1.00 57.31 87 LYS A C 1
ATOM 693 O O . LYS A 1 87 ? 28.854 -30.621 -37.146 1.00 57.31 87 LYS A O 1
ATOM 698 N N . GLY A 1 88 ? 29.606 -31.334 -35.151 1.00 42.41 88 GLY A N 1
ATOM 699 C CA . GLY A 1 88 ? 30.851 -31.982 -35.575 1.00 42.41 88 GLY A CA 1
ATOM 700 C C . GLY A 1 88 ? 31.053 -33.258 -34.758 1.00 42.41 88 GLY A C 1
ATOM 701 O O . GLY A 1 88 ? 30.641 -33.326 -33.607 1.00 42.41 88 GLY A O 1
ATOM 702 N N . ARG A 1 89 ? 31.568 -34.304 -35.391 1.00 43.19 89 ARG A N 1
ATOM 703 C CA . ARG A 1 89 ? 31.399 -35.715 -35.037 1.00 43.19 89 ARG A CA 1
ATOM 704 C C . ARG A 1 89 ? 32.722 -36.327 -34.542 1.00 43.19 89 ARG A C 1
ATOM 706 O O . ARG A 1 89 ? 33.726 -36.116 -35.205 1.00 43.19 89 ARG A O 1
ATOM 713 N N . GLU A 1 90 ? 32.617 -37.096 -33.448 1.00 41.25 90 GLU A N 1
ATOM 714 C CA . GLU A 1 90 ? 33.462 -38.197 -32.912 1.00 41.25 90 GLU A CA 1
ATOM 715 C C . GLU A 1 90 ? 34.940 -37.938 -32.528 1.00 41.25 90 GLU A C 1
ATOM 717 O O . GLU A 1 90 ? 35.750 -37.514 -33.346 1.00 41.25 90 GLU A O 1
ATOM 722 N N . GLY A 1 91 ? 35.279 -38.301 -31.277 1.00 36.47 91 GLY A N 1
ATOM 723 C CA . GLY A 1 91 ? 36.641 -38.398 -30.730 1.00 36.47 91 GLY A CA 1
ATOM 724 C C . GLY A 1 91 ? 36.676 -38.481 -29.191 1.00 36.47 91 GLY A C 1
ATOM 725 O O . GLY A 1 91 ? 36.783 -37.453 -28.534 1.00 36.47 91 GLY A O 1
ATOM 726 N N . GLU A 1 92 ? 36.533 -39.701 -28.665 1.00 39.12 92 GLU A N 1
ATOM 727 C CA . GLU A 1 92 ? 36.879 -40.220 -27.315 1.00 39.12 92 GLU A CA 1
ATOM 728 C C . GLU A 1 92 ? 38.381 -39.918 -27.025 1.00 39.12 92 GLU A C 1
ATOM 730 O O . GLU A 1 92 ? 39.158 -39.871 -27.975 1.00 39.12 92 GLU A O 1
ATOM 735 N N . GLU A 1 93 ? 38.876 -39.545 -25.836 1.00 41.09 93 GLU A N 1
ATOM 736 C CA . GLU A 1 93 ? 39.040 -40.314 -24.586 1.00 41.09 93 GLU A CA 1
ATOM 737 C C . GLU A 1 93 ? 39.540 -39.371 -23.451 1.00 41.09 93 GLU A C 1
ATOM 739 O O . GLU A 1 93 ? 40.279 -38.422 -23.715 1.00 41.09 93 GLU A O 1
ATOM 744 N N . ASP A 1 94 ? 39.103 -39.668 -22.219 1.00 35.8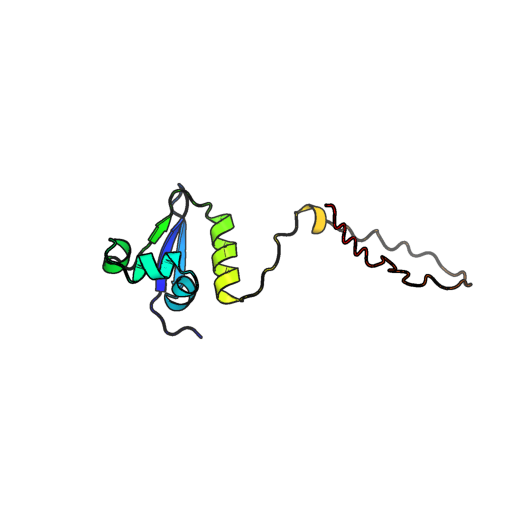8 94 ASP A N 1
ATOM 745 C CA . ASP A 1 94 ? 39.735 -39.517 -20.888 1.00 35.88 94 ASP A CA 1
ATOM 746 C C . ASP A 1 94 ? 40.534 -38.251 -20.489 1.00 35.88 94 ASP A C 1
ATOM 748 O O . ASP A 1 94 ? 41.555 -37.914 -21.080 1.00 35.88 94 ASP A O 1
ATOM 752 N N . ASN A 1 95 ? 40.165 -37.613 -19.363 1.00 39.88 95 ASN A N 1
ATOM 753 C CA . ASN A 1 95 ? 40.877 -37.833 -18.089 1.00 39.88 95 ASN A CA 1
ATOM 754 C C . ASN A 1 95 ? 40.254 -37.065 -16.893 1.00 39.88 95 ASN A C 1
ATOM 756 O O . ASN A 1 95 ? 40.006 -35.864 -16.965 1.00 39.88 95 ASN A O 1
ATOM 760 N N . GLU A 1 96 ? 40.030 -37.829 -15.824 1.00 39.56 96 GLU A N 1
ATOM 761 C CA . GLU A 1 96 ? 40.074 -37.568 -14.374 1.00 39.56 96 GLU A CA 1
ATOM 762 C C . GLU A 1 96 ? 39.890 -36.153 -13.773 1.00 39.56 96 GLU A C 1
ATOM 764 O O . GLU A 1 96 ? 40.620 -35.203 -14.032 1.00 39.56 96 GLU A O 1
ATOM 769 N N . GLU A 1 97 ? 38.940 -36.129 -12.829 1.00 40.53 97 GLU A N 1
ATOM 770 C CA . GLU A 1 97 ? 39.048 -35.589 -11.464 1.00 40.53 97 GLU A CA 1
ATOM 771 C C . GLU A 1 97 ? 39.414 -34.104 -11.274 1.00 40.53 97 GLU A C 1
ATOM 773 O O . GLU A 1 97 ? 40.532 -33.633 -11.463 1.00 40.53 97 GLU A O 1
ATOM 778 N N . SER A 1 98 ? 38.460 -33.346 -10.735 1.00 50.38 98 SER A N 1
ATOM 779 C CA . SER A 1 98 ? 38.768 -32.137 -9.972 1.00 50.38 98 SER A CA 1
ATOM 780 C C . SER A 1 98 ? 37.990 -32.183 -8.672 1.00 50.38 98 SER A C 1
ATOM 782 O O . SER A 1 98 ? 36.781 -31.953 -8.614 1.00 50.38 98 SER A O 1
ATOM 784 N N . GLU A 1 99 ? 38.721 -32.570 -7.635 1.00 54.09 99 GLU A N 1
ATOM 785 C CA . GLU A 1 99 ? 38.264 -32.639 -6.264 1.00 54.09 99 GLU A CA 1
ATOM 786 C C . GLU A 1 99 ? 37.918 -31.243 -5.732 1.00 54.09 99 GLU A C 1
ATOM 788 O O . GLU A 1 99 ? 38.648 -30.265 -5.910 1.00 54.09 99 GLU A O 1
ATOM 793 N N . SER A 1 100 ? 36.781 -31.159 -5.045 1.00 51.09 100 SER A N 1
ATOM 794 C CA . SER A 1 100 ? 36.345 -29.980 -4.302 1.00 51.09 100 SER A CA 1
ATOM 795 C C . SER A 1 100 ? 37.203 -29.816 -3.041 1.00 51.09 100 SER A C 1
ATOM 797 O O . SER A 1 100 ? 36.824 -30.255 -1.955 1.00 51.09 100 SER A O 1
ATOM 799 N N . GLY A 1 101 ? 38.347 -29.147 -3.167 1.00 47.44 101 GLY A N 1
ATOM 800 C CA . GLY A 1 101 ? 39.117 -28.649 -2.030 1.00 47.44 101 GLY A CA 1
ATOM 801 C C . GLY A 1 101 ? 38.568 -27.310 -1.537 1.00 47.44 101 GLY A C 1
ATOM 802 O O . GLY A 1 101 ? 38.987 -26.264 -2.019 1.00 47.44 101 GLY A O 1
ATOM 803 N N . SER A 1 102 ? 37.660 -27.321 -0.558 1.00 60.28 102 SER A N 1
ATOM 804 C CA . SER A 1 102 ? 37.340 -26.123 0.234 1.00 60.28 102 SER A CA 1
ATOM 805 C C . SER A 1 102 ? 37.904 -26.292 1.640 1.00 60.28 102 SER A C 1
ATOM 807 O O . SER A 1 102 ? 37.189 -26.632 2.580 1.00 60.28 102 SER A O 1
ATOM 809 N N . GLY A 1 103 ? 39.214 -26.086 1.767 1.00 51.06 103 GLY A N 1
ATOM 810 C CA . GLY A 1 103 ? 39.887 -25.902 3.046 1.00 51.06 103 GLY A CA 1
ATOM 811 C C . GLY A 1 103 ? 40.076 -24.412 3.308 1.00 51.06 103 GLY A C 1
ATOM 812 O O . GLY A 1 103 ? 40.784 -23.737 2.567 1.00 51.06 103 GLY A O 1
ATOM 813 N N . SER A 1 104 ? 39.442 -23.881 4.349 1.00 60.84 104 SER A N 1
ATOM 814 C CA . SER A 1 104 ? 39.892 -22.645 4.990 1.00 60.84 104 SER A CA 1
ATOM 815 C C . SER A 1 104 ? 39.621 -22.751 6.484 1.00 60.84 104 SER A C 1
ATOM 817 O O . SER A 1 104 ? 38.492 -22.739 6.966 1.00 60.84 104 SER A O 1
ATOM 819 N N . GLU A 1 105 ? 40.737 -22.976 7.150 1.00 55.94 105 GLU A N 1
ATOM 820 C CA . GLU A 1 105 ? 41.034 -23.115 8.561 1.00 55.94 105 GLU A CA 1
ATOM 821 C C . GLU A 1 105 ? 40.591 -21.965 9.482 1.00 55.94 105 GLU A C 1
ATOM 823 O O . GLU A 1 105 ? 40.428 -20.805 9.110 1.00 55.94 105 GLU A O 1
ATOM 828 N N . ILE A 1 106 ? 40.399 -22.369 10.735 1.00 58.34 106 ILE A N 1
ATOM 829 C CA . ILE A 1 106 ? 39.881 -21.632 11.881 1.00 58.34 106 ILE A CA 1
ATOM 830 C C . ILE A 1 106 ? 41.052 -20.888 12.535 1.00 58.34 106 ILE A C 1
ATOM 832 O O . ILE A 1 106 ? 42.004 -21.523 12.987 1.00 58.34 106 ILE A O 1
ATOM 836 N N . GLY A 1 107 ? 40.984 -19.559 12.620 1.00 56.75 107 GLY A N 1
ATOM 837 C CA . GLY A 1 107 ? 41.967 -18.736 13.327 1.00 56.75 107 GLY A CA 1
ATOM 838 C C . GLY A 1 107 ? 41.409 -18.192 14.639 1.00 56.75 107 GLY A C 1
ATOM 839 O O . GLY A 1 107 ? 40.837 -17.107 14.658 1.00 56.75 107 GLY A O 1
ATOM 840 N N . ASN A 1 108 ? 41.593 -18.925 15.740 1.00 55.44 108 ASN A N 1
ATOM 841 C CA . ASN A 1 108 ? 41.494 -18.359 17.086 1.00 55.44 108 ASN A CA 1
ATOM 842 C C . ASN A 1 108 ? 42.797 -17.610 17.396 1.00 55.44 108 ASN A C 1
ATOM 844 O O . ASN A 1 108 ? 43.858 -18.229 17.442 1.00 55.44 108 ASN A O 1
ATOM 848 N N . SER A 1 109 ? 42.721 -16.316 17.702 1.00 67.06 109 SER A N 1
ATOM 849 C CA . SER A 1 109 ? 43.807 -15.599 18.375 1.00 67.06 109 SER A CA 1
ATOM 850 C C . SER A 1 109 ? 43.260 -14.889 19.607 1.00 67.06 109 SER A C 1
ATOM 852 O O . SER A 1 109 ? 42.696 -13.798 19.531 1.00 67.06 109 SER A O 1
ATOM 854 N N . SER A 1 110 ? 43.409 -15.555 20.748 1.00 61.06 110 SER A N 1
ATOM 855 C CA . SER A 1 110 ? 43.389 -14.934 22.066 1.00 61.06 110 SER A CA 1
ATOM 856 C C . SER A 1 110 ? 44.742 -14.261 22.284 1.00 61.06 110 SER A C 1
ATOM 858 O O . SER A 1 110 ? 45.774 -14.915 22.151 1.00 61.06 110 SER A O 1
ATOM 860 N N . SER A 1 111 ? 44.742 -12.982 22.636 1.00 69.31 111 SER A N 1
ATOM 861 C CA . SER A 1 111 ? 45.917 -12.301 23.178 1.00 69.31 111 SER A CA 1
ATOM 862 C C . SER A 1 111 ? 45.482 -11.504 24.400 1.00 69.31 111 SER A C 1
ATOM 864 O O . SER A 1 111 ? 44.841 -10.461 24.298 1.00 69.31 111 SER A O 1
ATOM 866 N N . ASP A 1 112 ? 45.779 -12.128 25.532 1.00 67.12 112 ASP A N 1
ATOM 867 C 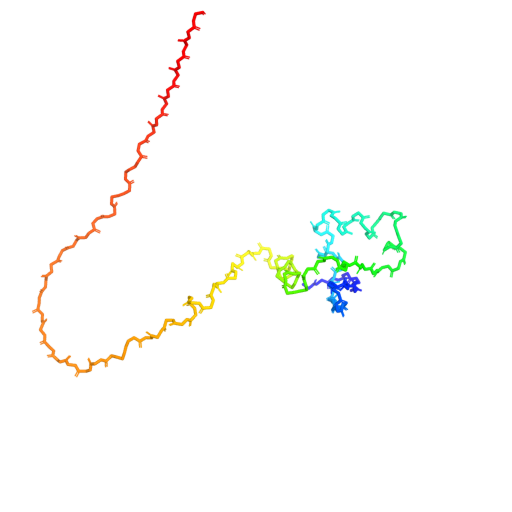CA . ASP A 1 112 ? 45.969 -11.576 26.865 1.00 67.12 112 ASP A CA 1
ATOM 868 C C . ASP A 1 112 ? 47.185 -10.633 26.829 1.00 67.12 112 ASP A C 1
ATOM 870 O O . ASP A 1 112 ? 48.224 -11.025 26.294 1.00 67.12 112 ASP A O 1
ATOM 874 N N . ASP A 1 113 ? 47.059 -9.406 27.340 1.00 65.06 113 ASP A N 1
ATOM 875 C CA . ASP A 1 113 ? 48.221 -8.615 27.761 1.00 65.06 113 ASP A CA 1
ATOM 876 C C . ASP A 1 113 ? 47.850 -7.666 28.915 1.00 65.06 113 ASP A C 1
ATOM 878 O O . ASP A 1 113 ? 47.079 -6.722 28.737 1.00 65.06 113 ASP A O 1
ATOM 882 N N . SER A 1 114 ? 48.384 -8.041 30.083 1.00 60.38 114 SER A N 1
ATOM 883 C CA . SER A 1 114 ? 48.965 -7.257 31.191 1.00 60.38 114 SER A CA 1
ATOM 884 C C . SER A 1 114 ? 48.282 -5.984 31.710 1.00 60.38 114 SER A C 1
ATOM 886 O O . SER A 1 114 ? 48.313 -4.937 31.028 1.00 60.38 114 SER A O 1
#

Secondary structure (DSSP, 8-state):
---SPEEEEEETTTTEEEEEEHHHHTTSHHHHHHHHSSSHHHHHT-EEETTS-HHHHHHHHHHHHHS-------HHHH---PPP------------------------------

Foldseek 3Di:
DDPAAWEWEQEAQVRDTDTAGLVLLCVDVVSVCQCVHPHPCVVVSYHYHHPHDPVVVVQVRVCSVPVDHDDDDPVVVVPPPPDPPDDDDDDDDDDDDDDPDPDDDDDDDDDDDD